Protein AF-A0A914DRY6-F1 (afdb_monomer_lite)

Secondary structure (DSSP, 8-state):
--SSSSSSS---THHHHHHHHHHHHHHHHT--TT-TTHHHHHHHHHHHHHHHHHHHHHHHHHHHHHHHHHHT-TT--SSHHHHHHHHHHHHHHHHHHHHHHHHHHHHHHHHHHHHHHHHHHHHHHHHHHHHHHHHHHTS---

pLDDT: mean 72.04, std 13.73, range [34.81, 89.69]

Radius of gyration: 26.6 Å; chains: 1; bounding box: 61×24×91 Å

Organism: NCBI:txid290746

Sequence (142 aa):
MYSEINCGDGSNIAIPSINLIIAFIGIVATKQPHFPWHAFVHHVLTIIAFLFNIFAI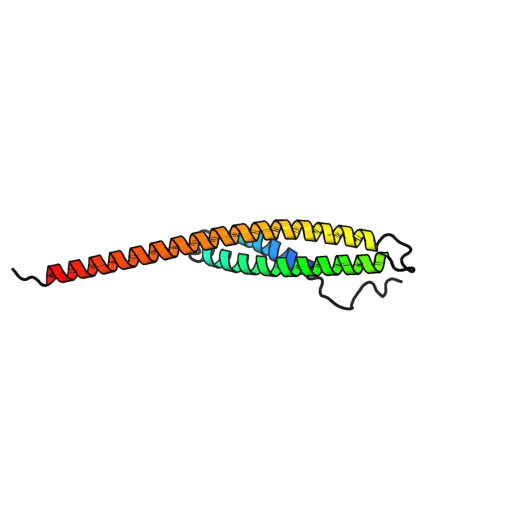IDLTLMAERWSSWSHHPRTSANWPHNFIVMDMVFVSVLMVNEIICGIMLFIQIVYFRNYFENCTLRRSTNLQRDNISERDQIVPA

Structure (mmCIF, N/CA/C/O backbone):
data_AF-A0A914DRY6-F1
#
_entry.id   AF-A0A914DRY6-F1
#
loop_
_atom_site.group_PDB
_atom_site.id
_atom_site.type_symbol
_atom_site.label_atom_id
_atom_site.label_alt_id
_atom_site.label_comp_id
_atom_site.label_asym_id
_atom_site.label_entity_id
_atom_site.label_seq_id
_atom_site.pdbx_PDB_ins_code
_at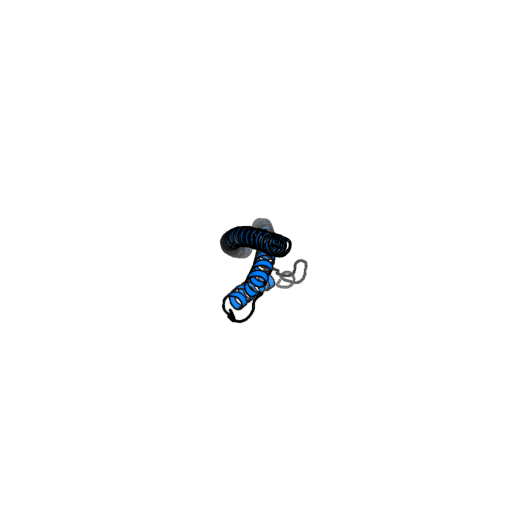om_site.Cartn_x
_atom_site.Cartn_y
_atom_site.Cartn_z
_atom_site.occupancy
_atom_site.B_iso_or_equiv
_atom_site.auth_seq_id
_atom_site.auth_comp_id
_atom_site.auth_asym_id
_atom_site.auth_atom_id
_atom_site.pdbx_PDB_model_num
ATOM 1 N N . MET A 1 1 ? 11.576 -11.396 -33.827 1.00 37.88 1 MET A N 1
ATOM 2 C CA . MET A 1 1 ? 11.803 -10.062 -33.220 1.00 37.88 1 MET A CA 1
ATOM 3 C C . MET A 1 1 ? 10.690 -9.608 -32.267 1.00 37.88 1 MET A C 1
ATOM 5 O O . MET A 1 1 ? 10.938 -8.683 -31.517 1.00 37.88 1 MET A O 1
ATOM 9 N N . TYR A 1 2 ? 9.528 -10.281 -32.222 1.00 35.00 2 TYR A N 1
ATOM 10 C CA . TYR A 1 2 ? 8.488 -10.109 -31.184 1.00 35.00 2 TYR A CA 1
ATOM 11 C C . TYR A 1 2 ? 8.249 -11.400 -30.371 1.00 35.00 2 TYR A C 1
ATOM 13 O O . TYR A 1 2 ? 7.159 -11.641 -29.873 1.00 35.00 2 TYR A O 1
ATOM 21 N N . SER A 1 3 ? 9.254 -12.272 -30.271 1.00 38.03 3 SER A N 1
ATOM 22 C CA . SER A 1 3 ? 9.130 -13.588 -29.623 1.00 38.03 3 SER A CA 1
ATOM 23 C C . SER A 1 3 ? 9.644 -13.629 -28.180 1.00 38.03 3 SER A C 1
ATOM 25 O O . SER A 1 3 ? 9.564 -14.677 -27.560 1.00 38.03 3 SER A O 1
ATOM 27 N N . GLU A 1 4 ? 10.151 -12.517 -27.639 1.00 41.25 4 GLU A N 1
ATOM 28 C CA . GLU A 1 4 ? 10.684 -12.442 -26.263 1.00 41.25 4 GLU A CA 1
ATOM 29 C C . GLU A 1 4 ? 10.019 -11.347 -25.414 1.00 41.25 4 GLU A C 1
ATOM 31 O O . GLU A 1 4 ? 10.483 -11.033 -24.325 1.00 41.25 4 GLU A O 1
ATOM 36 N N . ILE A 1 5 ? 8.915 -10.757 -25.888 1.00 43.75 5 ILE A N 1
ATOM 37 C CA . ILE A 1 5 ? 8.152 -9.764 -25.107 1.00 43.75 5 ILE A CA 1
ATOM 38 C C . ILE A 1 5 ? 7.081 -10.453 -24.240 1.00 43.75 5 ILE A C 1
ATOM 40 O O . ILE A 1 5 ? 6.300 -9.788 -23.570 1.00 43.75 5 ILE A O 1
ATOM 44 N N . ASN A 1 6 ? 7.030 -11.791 -24.188 1.00 46.69 6 ASN A N 1
ATOM 45 C CA . ASN A 1 6 ? 6.077 -12.451 -23.300 1.00 46.69 6 ASN A CA 1
ATOM 46 C C . ASN A 1 6 ? 6.466 -13.873 -22.867 1.00 46.69 6 ASN A C 1
ATOM 48 O O . ASN A 1 6 ? 7.069 -14.617 -23.637 1.00 46.69 6 ASN A O 1
ATOM 52 N N . CYS A 1 7 ? 5.988 -14.235 -21.669 1.00 45.91 7 CYS A N 1
ATOM 53 C CA . CYS A 1 7 ? 5.796 -15.597 -21.133 1.00 45.91 7 CYS A CA 1
ATOM 54 C C . CYS A 1 7 ? 6.909 -16.231 -20.270 1.00 45.91 7 CYS A C 1
ATOM 56 O O . CYS A 1 7 ? 7.024 -17.453 -20.259 1.00 45.91 7 CYS A O 1
ATOM 58 N N . GLY A 1 8 ? 7.699 -15.440 -19.534 1.00 34.81 8 GLY A N 1
ATOM 59 C CA . GLY A 1 8 ? 8.812 -15.951 -18.717 1.00 34.81 8 GLY A CA 1
ATOM 60 C C . GLY A 1 8 ? 8.557 -16.059 -17.215 1.00 34.81 8 GLY A C 1
ATOM 61 O O . GLY A 1 8 ? 8.492 -17.157 -16.692 1.00 34.81 8 GLY A O 1
ATOM 62 N N . ASP A 1 9 ? 8.436 -14.935 -16.512 1.00 41.12 9 ASP A N 1
ATOM 63 C CA . ASP A 1 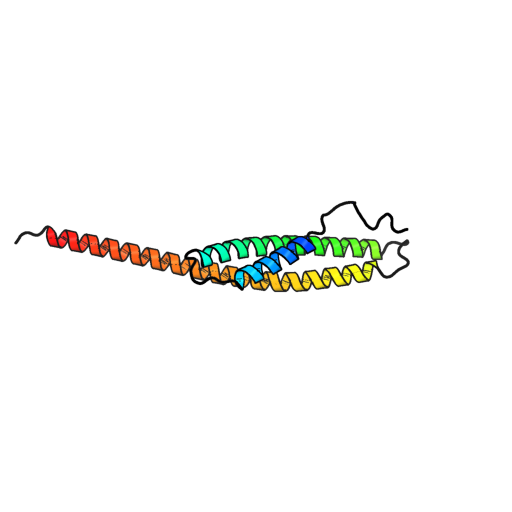9 ? 8.356 -14.943 -15.049 1.00 41.12 9 ASP A CA 1
ATOM 64 C C . ASP A 1 9 ? 7.661 -13.680 -14.551 1.00 41.12 9 ASP A C 1
ATOM 66 O O . ASP A 1 9 ? 8.111 -12.570 -14.830 1.00 41.12 9 ASP A O 1
ATOM 70 N N . GLY A 1 10 ? 6.592 -13.866 -13.782 1.00 42.69 10 GLY A N 1
ATOM 71 C CA . GLY A 1 10 ? 5.948 -12.801 -13.022 1.00 42.69 10 GLY A CA 1
ATOM 72 C C . GLY A 1 10 ? 4.631 -12.354 -13.635 1.00 42.69 10 GLY A C 1
ATOM 73 O O . GLY A 1 10 ? 4.584 -11.492 -14.504 1.00 42.69 10 GLY A O 1
ATOM 74 N N . SER A 1 11 ? 3.540 -12.950 -13.152 1.00 43.94 11 SER A N 1
ATOM 75 C CA . SER A 1 11 ? 2.193 -12.381 -13.229 1.00 43.94 11 SER A CA 1
ATOM 76 C C . SER A 1 11 ? 2.261 -10.863 -13.051 1.00 43.94 11 SER A C 1
ATOM 78 O O . SER A 1 11 ? 2.734 -10.418 -12.011 1.00 43.94 11 SER A O 1
ATOM 80 N N . ASN A 1 12 ? 1.785 -10.088 -14.032 1.00 53.72 12 ASN A N 1
ATOM 81 C CA . ASN A 1 12 ? 1.697 -8.629 -13.952 1.00 53.72 12 ASN A CA 1
ATOM 82 C C . ASN A 1 12 ? 0.717 -8.251 -12.827 1.00 53.72 12 ASN A C 1
ATOM 84 O O . ASN A 1 12 ? -0.481 -8.077 -13.062 1.00 53.72 12 ASN A O 1
ATOM 88 N N . ILE A 1 13 ? 1.221 -8.225 -11.589 1.00 54.19 13 ILE A N 1
ATOM 89 C CA . ILE A 1 13 ? 0.439 -8.100 -10.355 1.00 54.19 13 ILE A CA 1
ATOM 90 C C . ILE A 1 13 ? -0.215 -6.720 -10.266 1.00 54.19 13 ILE A C 1
ATOM 92 O O . ILE A 1 13 ? -1.223 -6.565 -9.583 1.00 54.19 13 ILE A O 1
ATOM 96 N N . ALA A 1 14 ? 0.288 -5.747 -11.034 1.00 51.59 14 ALA A N 1
ATOM 97 C CA . ALA A 1 14 ? -0.277 -4.413 -11.152 1.00 51.59 14 ALA A CA 1
ATOM 98 C C . ALA A 1 14 ? -1.749 -4.430 -11.598 1.00 51.59 14 ALA A C 1
ATOM 100 O O . ALA A 1 14 ? -2.555 -3.681 -11.050 1.00 51.59 14 ALA A O 1
ATOM 101 N N . ILE A 1 15 ? -2.141 -5.309 -12.531 1.00 57.28 15 ILE A N 1
ATOM 102 C CA . ILE A 1 15 ? -3.532 -5.378 -13.018 1.00 57.28 15 ILE A CA 1
ATOM 103 C C . ILE A 1 15 ? -4.481 -5.924 -11.928 1.00 57.28 15 ILE A C 1
ATOM 105 O O . ILE A 1 15 ? -5.488 -5.268 -11.641 1.00 57.28 15 ILE A O 1
ATOM 109 N N . PRO A 1 16 ? -4.189 -7.063 -11.264 1.00 56.78 16 PRO A N 1
ATOM 110 C CA . PRO A 1 16 ? -4.926 -7.504 -10.081 1.00 56.78 16 PRO A CA 1
ATOM 111 C C . PRO A 1 16 ? -4.974 -6.462 -8.958 1.00 56.78 16 PRO A C 1
ATOM 113 O O . PRO A 1 16 ? -6.040 -6.260 -8.381 1.00 56.78 16 PRO A O 1
ATOM 116 N N . SER A 1 17 ? -3.867 -5.772 -8.671 1.00 55.88 17 SER A N 1
ATOM 117 C CA . SER A 1 17 ? -3.791 -4.772 -7.598 1.00 55.88 17 SER A CA 1
ATOM 118 C C . SER A 1 17 ? -4.658 -3.547 -7.889 1.00 55.88 17 SER A C 1
ATOM 120 O O . SER A 1 17 ? -5.433 -3.129 -7.033 1.00 55.88 17 SER A O 1
ATOM 122 N N . ILE A 1 18 ? -4.625 -3.019 -9.116 1.00 60.19 18 ILE A N 1
ATOM 123 C CA . ILE A 1 18 ? -5.504 -1.916 -9.537 1.00 60.19 18 ILE A CA 1
ATOM 124 C C . ILE A 1 18 ? -6.976 -2.341 -9.475 1.00 60.19 18 ILE A C 1
ATOM 126 O O . ILE A 1 18 ? -7.813 -1.586 -8.980 1.00 60.19 18 ILE A O 1
ATOM 130 N N . ASN A 1 19 ? -7.301 -3.566 -9.897 1.00 64.69 19 ASN A N 1
ATOM 131 C CA . ASN A 1 19 ? -8.663 -4.093 -9.784 1.00 64.69 19 ASN A CA 1
ATOM 132 C C . ASN A 1 19 ? -9.114 -4.252 -8.326 1.00 64.69 19 ASN A C 1
ATOM 134 O O . ASN A 1 19 ? -10.270 -3.964 -8.016 1.00 64.69 19 ASN A O 1
ATOM 138 N N . LEU A 1 20 ? -8.217 -4.655 -7.422 1.00 62.84 20 LEU A N 1
ATOM 139 C CA . LEU A 1 20 ? -8.494 -4.737 -5.988 1.00 62.84 20 LEU A CA 1
ATOM 140 C C . LEU A 1 20 ? -8.774 -3.347 -5.395 1.00 62.84 20 LEU A C 1
ATOM 142 O O . LEU A 1 20 ? -9.699 -3.193 -4.602 1.00 62.84 20 LEU A O 1
ATOM 146 N N . ILE A 1 21 ? -8.028 -2.324 -5.822 1.00 62.19 21 ILE A N 1
ATOM 147 C CA . ILE A 1 21 ? -8.214 -0.928 -5.399 1.00 62.19 21 ILE A CA 1
ATOM 148 C C . ILE A 1 21 ? -9.540 -0.367 -5.928 1.00 62.19 21 ILE A C 1
ATOM 150 O O . ILE A 1 21 ? -10.291 0.246 -5.171 1.00 62.19 21 ILE A O 1
ATOM 154 N N . ILE A 1 22 ? -9.875 -0.602 -7.200 1.00 63.00 22 ILE A N 1
ATOM 155 C CA . ILE A 1 22 ? -11.160 -0.182 -7.785 1.00 63.00 22 ILE A CA 1
ATOM 156 C C . ILE A 1 22 ? -12.321 -0.891 -7.079 1.00 63.00 22 ILE A C 1
ATOM 158 O O . ILE A 1 22 ? -13.324 -0.253 -6.755 1.00 63.00 22 ILE A O 1
ATOM 162 N N . ALA A 1 23 ? -12.176 -2.183 -6.774 1.00 64.31 23 ALA A N 1
ATOM 163 C CA . ALA A 1 23 ? -13.154 -2.924 -5.986 1.00 64.31 23 ALA A CA 1
ATOM 164 C C . ALA A 1 23 ? -13.273 -2.362 -4.561 1.00 64.31 23 ALA A C 1
ATOM 166 O O . ALA A 1 23 ? -14.384 -2.223 -4.055 1.00 64.31 23 ALA A O 1
ATOM 167 N N . PHE A 1 24 ? -12.162 -1.971 -3.933 1.00 65.06 24 PHE A N 1
ATOM 168 C CA . PHE A 1 24 ? -12.154 -1.342 -2.615 1.00 65.06 24 PHE A CA 1
ATOM 169 C C . PHE A 1 24 ? -12.892 0.005 -2.625 1.00 65.06 24 PHE A C 1
ATOM 171 O O . PHE A 1 24 ? -13.790 0.217 -1.812 1.00 65.06 24 PHE A O 1
ATOM 178 N N . ILE A 1 25 ? -12.601 0.877 -3.595 1.00 63.44 25 ILE A N 1
ATOM 179 C CA . ILE A 1 25 ? -13.314 2.149 -3.799 1.00 63.44 25 ILE A CA 1
ATOM 180 C C . ILE A 1 25 ? -14.806 1.894 -4.052 1.00 63.44 25 ILE A C 1
ATOM 182 O O . ILE A 1 25 ? -15.649 2.571 -3.464 1.00 63.44 25 ILE A O 1
ATOM 186 N N . GLY A 1 26 ? -15.139 0.890 -4.867 1.00 60.22 26 GLY A N 1
ATOM 187 C CA . GLY A 1 26 ? -16.515 0.471 -5.132 1.00 60.22 26 GLY A CA 1
ATOM 188 C C . GLY A 1 26 ? -17.247 0.033 -3.865 1.00 60.22 26 GLY A C 1
ATOM 189 O O . GLY A 1 26 ? -18.331 0.536 -3.583 1.00 60.22 26 GLY A O 1
ATOM 190 N N . ILE A 1 27 ? -16.631 -0.822 -3.047 1.00 62.78 27 ILE A N 1
ATOM 191 C CA . ILE A 1 27 ? -17.202 -1.299 -1.778 1.00 62.78 27 ILE A CA 1
ATOM 192 C C . ILE A 1 27 ? -17.407 -0.134 -0.802 1.00 62.78 27 ILE A C 1
ATOM 194 O O . ILE A 1 27 ? -18.471 -0.026 -0.186 1.00 62.78 27 ILE A O 1
ATOM 198 N N . VAL A 1 28 ? -16.430 0.773 -0.701 1.00 58.50 28 VAL A N 1
ATOM 199 C CA . VAL A 1 28 ? -16.522 1.985 0.129 1.00 58.50 28 VAL A CA 1
ATOM 200 C C . VAL A 1 28 ? -17.611 2.935 -0.373 1.00 58.50 28 VAL A C 1
ATOM 202 O O . VAL A 1 28 ? -18.267 3.570 0.451 1.00 58.50 28 VAL A O 1
ATOM 205 N N . ALA A 1 29 ? -17.832 3.024 -1.685 1.00 56.69 29 ALA A N 1
ATOM 206 C CA . ALA A 1 29 ? -18.872 3.855 -2.286 1.00 56.69 29 ALA A CA 1
ATOM 207 C C . ALA A 1 29 ? -20.278 3.248 -2.133 1.00 56.69 29 ALA A C 1
ATOM 209 O O . ALA A 1 29 ? -21.246 3.982 -1.947 1.00 56.69 29 ALA A O 1
ATOM 210 N N . THR A 1 30 ? -20.409 1.917 -2.141 1.00 55.75 30 THR A N 1
ATOM 211 C CA . THR A 1 30 ? -21.704 1.213 -2.062 1.00 55.75 30 THR A CA 1
ATOM 212 C C . THR A 1 30 ? -22.284 1.078 -0.651 1.00 55.75 30 THR A C 1
ATOM 214 O O . THR A 1 30 ? -23.130 0.212 -0.439 1.00 55.75 30 THR A O 1
ATOM 217 N N . LYS A 1 31 ? -21.860 1.902 0.324 1.00 54.41 31 LYS A N 1
ATOM 218 C CA . LYS A 1 31 ? -22.291 1.794 1.731 1.00 54.41 31 LYS A CA 1
ATOM 219 C C . LYS A 1 31 ? -23.803 1.601 1.848 1.00 54.41 31 LYS A C 1
ATOM 221 O O . LYS A 1 31 ? -24.574 2.550 1.730 1.00 54.41 31 LYS A O 1
ATOM 226 N N . GLN A 1 32 ? -24.222 0.374 2.148 1.00 53.78 32 GLN A N 1
ATOM 227 C CA . GLN A 1 32 ? -25.581 0.109 2.584 1.00 53.78 32 GLN A CA 1
ATOM 228 C C . GLN A 1 32 ? -25.646 0.388 4.092 1.00 53.78 32 GLN A C 1
ATOM 230 O O . GLN A 1 32 ? -24.943 -0.274 4.860 1.00 53.78 32 GLN A O 1
ATOM 235 N N . PRO A 1 33 ? -26.473 1.343 4.549 1.00 54.00 33 PRO A N 1
ATOM 236 C CA . PRO A 1 33 ? -26.527 1.782 5.947 1.00 54.00 33 PRO A CA 1
ATOM 237 C C . PRO A 1 33 ? -27.053 0.720 6.933 1.00 54.00 33 PRO A C 1
ATOM 239 O O . PRO A 1 33 ? -27.208 1.006 8.116 1.00 54.00 33 PRO A O 1
ATOM 242 N N . HIS A 1 34 ? -27.330 -0.504 6.479 1.00 56.97 34 HIS A N 1
ATOM 243 C CA . HIS A 1 34 ? -28.032 -1.530 7.253 1.00 56.97 34 HIS A CA 1
ATOM 244 C C . HIS A 1 34 ? -27.137 -2.658 7.787 1.00 56.97 34 HIS A C 1
ATOM 246 O O . HIS A 1 34 ? -27.636 -3.527 8.497 1.00 56.97 34 HIS A O 1
ATOM 252 N N . PHE A 1 35 ? -25.829 -2.663 7.498 1.00 57.00 35 PHE A N 1
ATOM 253 C CA . PHE A 1 35 ? -24.924 -3.700 8.007 1.00 57.00 35 PHE A CA 1
ATOM 254 C C . PHE A 1 35 ? -24.238 -3.276 9.320 1.00 57.00 35 PHE A C 1
ATOM 256 O O . PHE A 1 35 ? -23.377 -2.393 9.293 1.00 57.00 35 PHE A O 1
ATOM 263 N N . PRO A 1 36 ? -24.513 -3.940 10.463 1.00 62.66 36 PRO A N 1
ATOM 264 C CA . PRO A 1 36 ? -23.896 -3.587 11.748 1.00 62.66 36 PRO A CA 1
ATOM 265 C C . PRO A 1 36 ? -22.376 -3.837 11.783 1.00 62.66 36 PRO A C 1
ATOM 267 O O . PRO A 1 36 ? -21.673 -3.282 12.619 1.00 62.66 36 PRO A O 1
ATOM 270 N N . TRP A 1 37 ? -21.851 -4.623 10.838 1.00 65.38 37 TRP A N 1
ATOM 271 C CA . TRP A 1 37 ? -20.431 -4.976 10.726 1.00 65.38 37 TRP A CA 1
ATOM 272 C C . TRP A 1 37 ? -19.658 -4.121 9.716 1.00 65.38 37 TRP A C 1
ATOM 274 O O . TRP A 1 37 ? -18.487 -4.390 9.452 1.00 65.38 37 TRP A O 1
ATOM 284 N N . HIS A 1 38 ? -20.274 -3.083 9.143 1.00 68.25 38 HIS A N 1
ATOM 285 C CA . HIS A 1 38 ? -19.670 -2.307 8.057 1.00 68.25 38 HIS A CA 1
ATOM 286 C C . HIS A 1 38 ? -18.310 -1.693 8.441 1.00 68.25 38 HIS A C 1
ATOM 288 O O . HIS A 1 38 ? -17.386 -1.669 7.630 1.00 68.25 38 HIS A O 1
ATOM 294 N N . ALA A 1 39 ? -18.160 -1.204 9.675 1.00 70.81 39 ALA A N 1
ATOM 295 C CA . ALA A 1 39 ? -16.893 -0.638 10.146 1.00 70.81 39 ALA A CA 1
ATOM 296 C C . ALA A 1 39 ? -15.782 -1.699 10.249 1.00 70.81 39 ALA A C 1
ATOM 298 O O . ALA A 1 39 ? -14.641 -1.434 9.880 1.00 70.81 39 ALA A O 1
ATOM 299 N N . PHE A 1 40 ? -16.124 -2.911 10.696 1.00 74.31 40 PHE A N 1
ATOM 300 C CA . PHE A 1 40 ? -15.189 -4.033 10.789 1.00 74.31 40 PHE A CA 1
ATOM 301 C C . PHE A 1 40 ? -14.754 -4.521 9.402 1.00 74.31 40 PHE A C 1
ATOM 303 O O . PHE A 1 40 ? -13.561 -4.661 9.144 1.00 74.31 40 PHE A O 1
ATOM 310 N N . VAL A 1 41 ? -15.705 -4.706 8.483 1.00 78.12 41 VAL A N 1
ATOM 311 C CA . VAL A 1 41 ? -15.412 -5.120 7.101 1.00 78.12 41 VAL A CA 1
ATOM 312 C C . VAL A 1 41 ? -14.528 -4.088 6.403 1.00 78.12 41 VAL A C 1
ATOM 314 O O . VAL A 1 41 ? -13.541 -4.452 5.769 1.00 78.12 41 VAL A O 1
ATOM 317 N N . HIS A 1 42 ? -14.824 -2.798 6.578 1.00 75.81 42 HIS A N 1
ATOM 318 C CA . HIS A 1 42 ? -13.991 -1.726 6.041 1.00 75.81 42 HIS A CA 1
ATOM 319 C C . HIS A 1 42 ? -12.565 -1.785 6.602 1.00 75.81 42 HIS A C 1
ATOM 321 O O . HIS A 1 42 ? -11.609 -1.628 5.848 1.00 75.81 42 HIS A O 1
ATOM 327 N N . HIS A 1 43 ? -12.403 -2.035 7.903 1.00 80.75 43 HIS A N 1
ATOM 328 C CA . HIS A 1 43 ? -11.088 -2.151 8.530 1.00 80.75 43 HIS A CA 1
ATOM 329 C C . HIS A 1 43 ? -10.268 -3.309 7.954 1.00 80.75 43 HIS A C 1
ATOM 331 O O . HIS A 1 43 ? -9.148 -3.097 7.495 1.00 80.75 43 HIS A O 1
ATOM 337 N N . VAL A 1 44 ? -10.855 -4.508 7.883 1.00 81.44 44 VAL A N 1
ATOM 338 C CA . VAL A 1 44 ? -10.196 -5.697 7.317 1.00 81.44 44 VAL A CA 1
ATOM 339 C C . VAL A 1 44 ? -9.803 -5.468 5.860 1.00 81.44 44 VAL A C 1
ATOM 341 O O . VAL A 1 44 ? -8.666 -5.737 5.479 1.00 81.44 44 VAL A O 1
ATOM 344 N N . LEU A 1 45 ? -10.708 -4.917 5.052 1.00 79.00 45 LEU A N 1
ATOM 345 C CA . LEU A 1 45 ? -10.415 -4.626 3.652 1.00 79.00 45 LEU A CA 1
ATOM 346 C C . LEU A 1 45 ? -9.324 -3.559 3.499 1.00 79.00 45 LEU A C 1
ATOM 348 O O . LEU A 1 45 ? -8.514 -3.667 2.585 1.00 79.00 45 LEU A O 1
ATOM 352 N N . THR A 1 46 ? -9.266 -2.564 4.393 1.00 79.81 46 THR A N 1
ATOM 353 C CA . THR A 1 46 ? -8.216 -1.531 4.351 1.00 79.81 46 THR A CA 1
ATOM 354 C C . THR A 1 46 ? -6.851 -2.145 4.679 1.00 79.81 46 THR A C 1
ATOM 356 O O . THR A 1 46 ? -5.871 -1.814 4.022 1.00 79.81 46 THR A O 1
ATOM 359 N N . ILE A 1 47 ? -6.777 -3.080 5.638 1.00 83.62 47 ILE A N 1
ATOM 360 C CA . ILE A 1 47 ? -5.538 -3.816 5.955 1.00 83.62 47 ILE A CA 1
ATOM 361 C C . ILE A 1 47 ? -5.082 -4.646 4.753 1.00 83.62 47 ILE A C 1
ATOM 363 O O . ILE A 1 47 ? -3.906 -4.628 4.400 1.00 83.62 47 ILE A O 1
ATOM 367 N N . ILE A 1 48 ? -6.009 -5.366 4.115 1.00 83.38 48 ILE A N 1
ATOM 368 C CA . ILE A 1 48 ? -5.695 -6.169 2.929 1.00 83.38 48 ILE A CA 1
ATOM 369 C C . ILE A 1 48 ? -5.185 -5.253 1.810 1.00 83.38 48 ILE A C 1
ATOM 371 O O . ILE A 1 48 ? -4.117 -5.507 1.265 1.00 83.38 48 ILE A O 1
ATOM 375 N N . ALA A 1 49 ? -5.896 -4.163 1.509 1.00 79.94 49 ALA A N 1
ATOM 376 C CA . ALA A 1 49 ? -5.496 -3.213 0.473 1.00 79.94 49 ALA A CA 1
ATOM 377 C C . ALA A 1 49 ? -4.108 -2.602 0.737 1.00 79.94 49 ALA A C 1
ATOM 379 O O . ALA A 1 49 ? -3.301 -2.534 -0.184 1.00 79.94 49 ALA A O 1
ATOM 380 N N . PHE A 1 50 ? -3.813 -2.240 1.990 1.00 84.38 50 PHE A N 1
ATOM 381 C CA . PHE A 1 50 ? -2.504 -1.743 2.426 1.00 84.38 50 PHE A CA 1
ATOM 382 C C . PHE A 1 50 ? -1.388 -2.757 2.117 1.00 84.38 50 PHE A C 1
ATOM 384 O O . PHE A 1 50 ? -0.441 -2.463 1.395 1.00 84.38 50 PHE A O 1
ATOM 391 N N . LEU A 1 51 ? -1.543 -4.017 2.542 1.00 85.94 51 LEU A N 1
ATOM 392 C CA . LEU A 1 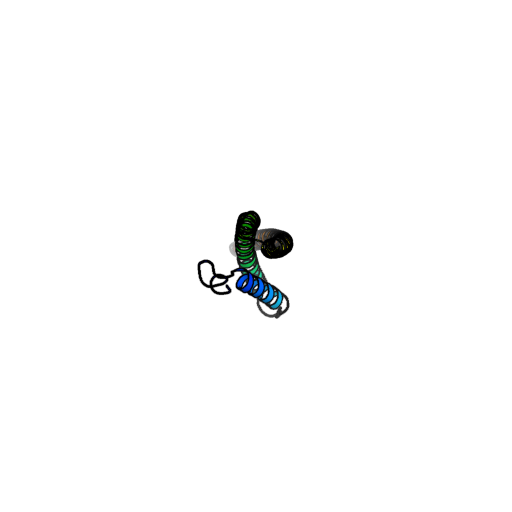51 ? -0.540 -5.054 2.267 1.00 85.94 51 LEU A CA 1
ATOM 393 C C . LEU A 1 51 ? -0.339 -5.303 0.762 1.00 85.94 51 LEU A C 1
ATOM 395 O O . LEU A 1 51 ? 0.796 -5.428 0.303 1.00 85.94 51 LEU A O 1
ATOM 399 N N . PHE A 1 52 ? -1.423 -5.360 -0.015 1.00 82.88 52 PHE A N 1
ATOM 400 C CA . PHE A 1 52 ? -1.343 -5.566 -1.465 1.00 82.88 52 PHE A CA 1
ATOM 401 C C . PHE A 1 52 ? -0.683 -4.390 -2.195 1.00 82.88 52 PHE A C 1
ATOM 403 O O . PHE A 1 52 ? 0.087 -4.616 -3.130 1.00 82.88 52 PHE A O 1
ATOM 410 N N . ASN A 1 53 ? -0.928 -3.155 -1.756 1.00 82.75 53 ASN A N 1
ATOM 411 C CA . ASN A 1 53 ? -0.251 -1.978 -2.294 1.00 82.75 53 ASN A CA 1
ATOM 412 C C . ASN A 1 53 ? 1.259 -2.032 -2.055 1.00 82.75 53 ASN A C 1
ATOM 414 O O . ASN A 1 53 ? 2.010 -1.762 -2.990 1.00 82.75 53 ASN A O 1
ATOM 418 N N . ILE A 1 54 ? 1.717 -2.433 -0.862 1.00 86.00 54 ILE A N 1
ATOM 419 C CA . ILE A 1 54 ? 3.155 -2.602 -0.583 1.00 86.00 54 ILE A CA 1
ATOM 420 C C . ILE A 1 54 ? 3.781 -3.593 -1.564 1.00 86.00 54 ILE A C 1
ATOM 422 O O . ILE A 1 54 ? 4.819 -3.298 -2.158 1.00 86.00 54 ILE A O 1
ATOM 426 N N . PHE A 1 55 ? 3.144 -4.747 -1.777 1.00 85.69 55 PHE A N 1
ATOM 427 C CA . PHE A 1 55 ? 3.647 -5.732 -2.736 1.00 85.69 55 PHE A CA 1
ATOM 428 C C . PHE A 1 55 ? 3.699 -5.176 -4.161 1.00 85.69 55 PHE A C 1
ATOM 430 O O . PHE A 1 55 ? 4.697 -5.377 -4.849 1.00 85.69 55 PHE A O 1
ATOM 437 N N . ALA A 1 56 ? 2.671 -4.440 -4.589 1.00 81.56 56 ALA A N 1
ATOM 438 C CA . ALA A 1 56 ? 2.639 -3.819 -5.911 1.00 81.56 56 ALA A CA 1
ATOM 439 C C . ALA A 1 56 ? 3.731 -2.749 -6.085 1.00 81.56 56 ALA A C 1
ATOM 441 O O . ALA A 1 56 ? 4.347 -2.671 -7.146 1.00 81.56 56 ALA A O 1
ATOM 442 N N . ILE A 1 57 ? 4.003 -1.950 -5.048 1.00 85.75 57 ILE A N 1
ATOM 443 C CA . ILE A 1 57 ? 5.080 -0.948 -5.050 1.00 85.75 57 ILE A CA 1
ATOM 444 C C . ILE A 1 57 ? 6.440 -1.627 -5.215 1.00 85.75 57 ILE A C 1
ATOM 446 O O . ILE A 1 57 ? 7.240 -1.193 -6.044 1.00 85.75 57 ILE A O 1
ATOM 450 N N . ILE A 1 58 ? 6.699 -2.691 -4.450 1.00 87.50 58 ILE A N 1
ATOM 451 C CA . ILE A 1 58 ? 7.959 -3.441 -4.529 1.00 87.50 58 ILE A CA 1
ATOM 452 C C . ILE A 1 58 ? 8.121 -4.052 -5.923 1.00 87.50 58 ILE A C 1
ATOM 454 O O . ILE A 1 58 ? 9.167 -3.870 -6.540 1.00 87.50 58 ILE A O 1
ATOM 458 N N . ASP A 1 59 ? 7.087 -4.722 -6.437 1.00 84.25 59 ASP A N 1
ATOM 459 C CA . ASP A 1 59 ? 7.115 -5.360 -7.757 1.00 84.25 59 ASP A CA 1
ATOM 460 C C . ASP A 1 59 ? 7.419 -4.349 -8.874 1.00 84.25 59 ASP A C 1
ATOM 462 O O . ASP A 1 59 ? 8.368 -4.531 -9.636 1.00 84.25 59 ASP A O 1
ATOM 466 N N . LEU A 1 60 ? 6.701 -3.221 -8.909 1.00 83.50 60 LEU A N 1
ATOM 467 C CA . LEU A 1 60 ? 6.926 -2.171 -9.908 1.00 83.50 60 LEU A CA 1
ATOM 468 C C . LEU A 1 60 ? 8.301 -1.508 -9.776 1.00 83.50 60 LEU A C 1
ATOM 470 O O . LEU A 1 60 ? 8.916 -1.163 -10.784 1.00 83.50 60 LEU A O 1
ATOM 474 N N . THR A 1 61 ? 8.816 -1.362 -8.554 1.00 84.69 61 THR A N 1
ATOM 475 C CA . THR A 1 61 ? 10.166 -0.820 -8.332 1.00 84.69 61 THR A CA 1
ATOM 476 C C . THR A 1 61 ? 11.232 -1.774 -8.880 1.00 84.69 61 THR A C 1
ATOM 478 O O . THR A 1 61 ? 12.139 -1.341 -9.591 1.00 84.69 61 THR A O 1
ATOM 481 N N . LEU A 1 62 ? 11.095 -3.080 -8.626 1.00 85.88 62 LEU A N 1
ATOM 482 C CA . LEU A 1 62 ? 12.001 -4.101 -9.164 1.00 85.88 62 LEU A CA 1
ATOM 483 C C . LEU A 1 62 ? 11.919 -4.193 -10.695 1.00 85.88 62 LEU A C 1
ATOM 485 O O . LEU A 1 62 ? 12.939 -4.381 -11.364 1.00 85.88 62 LEU A O 1
ATOM 489 N N . MET A 1 63 ? 10.725 -4.023 -11.271 1.00 82.75 63 MET A N 1
ATOM 490 C CA . MET A 1 63 ? 10.556 -3.955 -12.725 1.00 82.75 63 MET A CA 1
ATOM 491 C C . MET A 1 63 ? 11.242 -2.720 -13.315 1.00 82.75 63 MET A C 1
ATOM 493 O O . MET A 1 63 ? 11.985 -2.856 -14.290 1.00 82.75 63 MET A O 1
ATOM 497 N N . ALA A 1 64 ? 11.112 -1.549 -12.687 1.00 82.00 64 ALA A N 1
ATOM 498 C CA . ALA A 1 64 ? 11.822 -0.339 -13.103 1.00 82.00 64 ALA A CA 1
ATOM 499 C C . ALA A 1 64 ? 13.354 -0.524 -13.077 1.00 82.00 64 ALA A C 1
ATOM 501 O O . ALA A 1 64 ? 14.044 -0.127 -14.022 1.00 82.00 64 ALA A O 1
ATOM 502 N N . GLU A 1 65 ? 13.900 -1.186 -12.050 1.00 84.38 65 GLU A N 1
ATOM 503 C CA . GLU A 1 65 ? 15.328 -1.539 -11.995 1.00 84.38 65 GLU A CA 1
ATOM 504 C C . GLU A 1 65 ? 15.736 -2.487 -13.132 1.00 84.38 65 GLU A C 1
ATOM 506 O O . GLU A 1 65 ? 16.777 -2.296 -13.775 1.00 84.38 65 GLU A O 1
ATOM 511 N N . ARG A 1 66 ? 14.896 -3.479 -13.444 1.00 83.88 66 ARG A N 1
ATOM 512 C CA . ARG A 1 66 ? 15.134 -4.416 -14.549 1.00 83.88 66 ARG A CA 1
ATOM 513 C C . ARG A 1 66 ? 15.167 -3.701 -15.900 1.00 83.88 66 ARG A C 1
ATOM 515 O O . ARG A 1 66 ? 16.070 -3.956 -16.704 1.00 83.88 66 ARG A O 1
ATOM 522 N N . TRP A 1 67 ? 14.242 -2.772 -16.139 1.00 82.00 67 TRP A N 1
ATOM 523 C CA . TRP A 1 67 ? 14.245 -1.944 -17.346 1.00 82.00 67 TRP A CA 1
ATOM 524 C C . TRP A 1 67 ? 15.460 -1.016 -17.412 1.00 82.00 67 TRP A C 1
ATOM 526 O O . TRP A 1 67 ? 16.018 -0.818 -18.494 1.00 82.00 67 TRP A O 1
ATOM 536 N N . SER A 1 68 ? 15.920 -0.499 -16.269 1.00 82.38 68 SER A N 1
ATOM 537 C CA . SER A 1 68 ? 17.148 0.299 -16.177 1.00 82.38 68 SER A CA 1
ATOM 538 C C . SER A 1 68 ? 18.372 -0.499 -16.629 1.00 82.38 68 SER A C 1
ATOM 540 O O . SER A 1 68 ? 19.117 -0.039 -17.499 1.00 82.38 68 SER A O 1
ATOM 542 N N . SER A 1 69 ? 18.517 -1.742 -16.159 1.00 81.44 69 SER A N 1
ATOM 543 C CA . SER A 1 69 ? 19.588 -2.648 -16.598 1.00 81.44 69 SER A CA 1
ATOM 544 C C . SER A 1 69 ? 19.559 -2.902 -18.114 1.00 81.44 69 SER A C 1
ATOM 546 O O . SER A 1 69 ? 20.596 -2.859 -18.783 1.00 81.44 69 SER A O 1
ATOM 548 N N . TRP A 1 70 ? 18.363 -3.087 -18.679 1.00 76.50 70 TRP A N 1
ATOM 549 C CA . TRP A 1 70 ? 18.172 -3.264 -20.120 1.00 76.50 70 TRP A CA 1
ATOM 550 C C . TRP A 1 70 ? 18.438 -1.996 -20.931 1.00 76.50 70 TRP A C 1
ATOM 552 O O . TRP A 1 70 ? 18.901 -2.098 -22.061 1.00 76.50 70 TRP A O 1
ATOM 562 N N . SER A 1 71 ? 18.208 -0.807 -20.373 1.00 73.31 71 SER A N 1
ATOM 563 C CA . SER A 1 71 ? 18.479 0.458 -21.068 1.00 73.31 71 SER A CA 1
ATOM 564 C C . SER A 1 71 ? 19.969 0.676 -21.365 1.00 73.31 71 SER A C 1
ATOM 566 O O . SER A 1 71 ? 20.313 1.404 -22.292 1.00 73.31 71 SER A O 1
ATOM 568 N N . HIS A 1 72 ? 20.855 0.039 -20.593 1.00 71.69 72 HIS A N 1
ATOM 569 C CA . HIS A 1 72 ? 22.310 0.132 -20.745 1.00 71.69 72 HIS A CA 1
ATOM 570 C C . HIS A 1 72 ? 22.893 -1.010 -21.591 1.00 71.69 72 HIS A C 1
ATOM 572 O O . HIS A 1 72 ? 24.111 -1.097 -21.764 1.00 71.69 72 HIS A O 1
ATOM 578 N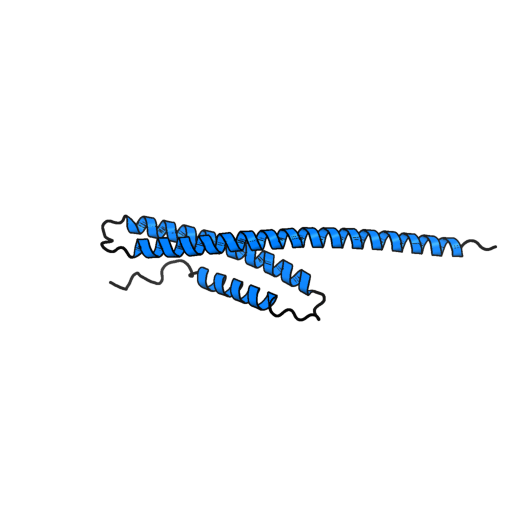 N . HIS A 1 73 ? 22.057 -1.913 -22.119 1.00 72.94 73 HIS A N 1
ATOM 579 C CA . HIS A 1 73 ? 22.549 -3.009 -22.939 1.00 72.94 73 HIS A CA 1
ATOM 580 C C . HIS A 1 73 ? 22.980 -2.530 -24.335 1.00 72.94 73 HIS A C 1
ATOM 582 O O . HIS A 1 73 ? 22.263 -1.800 -25.012 1.00 72.94 73 HIS A O 1
ATOM 588 N N . PRO A 1 74 ? 24.122 -3.006 -24.857 1.00 58.69 74 PRO A N 1
ATOM 589 C CA . PRO A 1 74 ? 24.632 -2.575 -26.161 1.00 58.69 74 PRO A CA 1
ATOM 590 C C . PRO A 1 74 ? 23.752 -3.011 -27.350 1.00 58.69 74 PRO A C 1
ATOM 592 O O . PRO A 1 74 ? 23.995 -2.602 -28.481 1.00 58.69 74 PRO A O 1
ATOM 595 N N . ARG A 1 75 ? 22.727 -3.845 -27.114 1.00 62.81 75 ARG A N 1
ATOM 596 C CA . ARG A 1 75 ? 21.757 -4.302 -28.126 1.00 62.81 75 ARG A CA 1
ATOM 597 C C . ARG A 1 75 ? 20.469 -3.474 -28.178 1.00 62.81 75 ARG A C 1
ATOM 599 O O . ARG A 1 75 ? 19.671 -3.679 -29.090 1.00 62.81 75 ARG A O 1
ATOM 606 N N . THR A 1 76 ? 20.244 -2.553 -27.244 1.00 60.44 76 THR A N 1
ATOM 607 C CA . THR A 1 76 ? 19.060 -1.685 -27.249 1.00 60.44 76 THR A CA 1
ATOM 608 C C . THR A 1 76 ? 19.343 -0.411 -28.036 1.00 60.44 76 THR A C 1
ATOM 610 O O . THR A 1 76 ? 19.822 0.578 -27.499 1.00 60.44 76 THR A O 1
ATOM 613 N N . SER A 1 77 ? 19.031 -0.428 -29.334 1.00 60.62 77 SER A N 1
ATOM 614 C CA . SER A 1 77 ? 19.112 0.746 -30.220 1.00 60.62 77 SER A CA 1
ATOM 615 C C . SER A 1 77 ? 17.909 1.695 -30.109 1.00 60.62 77 SER A C 1
ATOM 617 O O . SER A 1 77 ? 17.830 2.678 -30.841 1.00 60.62 77 SER A O 1
ATOM 619 N N . ALA A 1 78 ? 16.949 1.399 -29.230 1.00 64.56 78 ALA A N 1
ATOM 620 C CA . ALA A 1 78 ? 15.669 2.090 -29.154 1.00 64.56 78 ALA A CA 1
ATOM 621 C C . ALA A 1 78 ? 15.319 2.476 -27.708 1.00 64.56 78 ALA A C 1
ATOM 623 O O . ALA A 1 78 ? 15.521 1.694 -26.785 1.00 64.56 78 ALA A O 1
ATOM 624 N N . ASN A 1 79 ? 14.727 3.664 -27.535 1.00 74.19 79 ASN A N 1
ATOM 625 C CA . ASN A 1 79 ? 14.386 4.282 -26.240 1.00 74.19 79 ASN A CA 1
ATOM 626 C C . ASN A 1 79 ? 13.218 3.609 -25.494 1.00 74.19 79 ASN A C 1
ATOM 628 O O . ASN A 1 79 ? 12.740 4.126 -24.486 1.00 74.19 79 ASN A O 1
ATOM 632 N N . TRP A 1 80 ? 12.724 2.469 -25.977 1.00 77.44 80 TRP A N 1
ATOM 633 C CA . TRP A 1 80 ? 11.568 1.799 -25.387 1.00 77.44 80 TRP A CA 1
ATOM 634 C C . TRP A 1 80 ? 11.771 1.387 -23.913 1.00 77.44 80 TRP A C 1
ATOM 636 O O . TRP A 1 80 ? 10.815 1.577 -23.163 1.00 77.44 80 TRP A O 1
ATOM 646 N N . PRO A 1 81 ? 12.957 0.937 -23.430 1.00 77.25 81 PRO A N 1
ATOM 647 C CA . PRO A 1 81 ? 13.124 0.585 -22.017 1.00 77.25 81 PRO A CA 1
ATOM 648 C C . PRO A 1 81 ? 12.975 1.807 -21.111 1.00 77.25 81 PRO A C 1
ATOM 650 O O . PRO A 1 81 ? 12.404 1.715 -20.032 1.00 77.25 81 PRO A O 1
ATOM 653 N N . HIS A 1 82 ? 13.424 2.976 -21.576 1.00 77.94 82 HIS A N 1
ATOM 654 C CA . HIS A 1 82 ? 13.297 4.223 -20.830 1.00 77.94 82 HIS A CA 1
ATOM 655 C C . HIS A 1 82 ? 11.830 4.620 -20.623 1.00 77.94 82 HIS A C 1
ATOM 657 O O . HIS A 1 82 ? 11.453 5.025 -19.527 1.00 77.94 82 HIS A O 1
ATOM 663 N N . ASN A 1 83 ? 10.982 4.435 -21.639 1.00 80.31 83 ASN A N 1
ATOM 664 C CA . ASN A 1 83 ? 9.550 4.711 -21.516 1.00 80.31 83 ASN A CA 1
ATOM 665 C C . ASN A 1 83 ? 8.878 3.811 -20.464 1.00 80.31 83 ASN A C 1
ATOM 667 O O . ASN A 1 83 ? 8.024 4.294 -19.724 1.00 80.31 83 ASN A O 1
ATOM 671 N N . PHE A 1 84 ? 9.275 2.537 -20.361 1.00 80.00 84 PHE A N 1
ATOM 672 C CA . PHE A 1 84 ? 8.758 1.635 -19.324 1.00 80.00 84 PHE A CA 1
ATOM 673 C C . PHE A 1 84 ? 9.225 2.029 -17.921 1.00 80.00 84 PHE A C 1
ATOM 675 O O . PHE A 1 84 ? 8.396 2.081 -17.021 1.00 80.00 84 PHE A O 1
ATOM 682 N N . ILE A 1 85 ? 10.493 2.427 -17.748 1.00 81.31 85 ILE A N 1
ATOM 683 C CA . ILE A 1 85 ? 10.986 2.965 -16.463 1.00 81.31 85 ILE A CA 1
ATOM 684 C C . ILE A 1 85 ? 10.135 4.156 -16.019 1.00 81.31 85 ILE A C 1
ATOM 686 O O . ILE A 1 85 ? 9.713 4.221 -14.868 1.00 81.31 85 ILE A O 1
ATOM 690 N N . VAL A 1 86 ? 9.874 5.106 -16.923 1.00 82.69 86 VAL A N 1
ATOM 691 C CA . VAL A 1 86 ? 9.079 6.299 -16.599 1.00 82.69 86 VAL A CA 1
ATOM 692 C C . VAL A 1 86 ? 7.653 5.913 -16.201 1.00 82.69 86 VAL A C 1
ATOM 694 O O . VAL A 1 86 ? 7.152 6.428 -15.204 1.00 82.69 86 VAL A O 1
ATOM 697 N N . MET A 1 87 ? 7.014 4.995 -16.931 1.00 80.06 87 MET A N 1
ATOM 698 C CA . MET A 1 87 ? 5.667 4.516 -16.597 1.00 80.06 87 MET A CA 1
ATOM 699 C C . MET A 1 87 ? 5.625 3.830 -15.227 1.00 80.06 87 MET A C 1
ATOM 701 O O . MET A 1 87 ? 4.785 4.185 -14.399 1.00 80.06 87 MET A O 1
ATOM 705 N N . ASP A 1 88 ? 6.551 2.909 -14.959 1.00 80.81 88 ASP A N 1
ATOM 706 C CA . ASP A 1 88 ? 6.609 2.179 -13.689 1.00 80.81 88 ASP A CA 1
ATOM 707 C C . ASP A 1 88 ? 6.862 3.138 -12.516 1.00 80.81 88 ASP A C 1
ATOM 709 O O . ASP A 1 88 ? 6.178 3.062 -11.497 1.00 80.81 88 ASP A O 1
ATOM 713 N N . MET A 1 89 ? 7.748 4.127 -12.681 1.00 83.12 89 MET A N 1
ATOM 714 C CA . MET A 1 89 ? 8.006 5.150 -11.658 1.00 83.12 89 MET A CA 1
ATOM 715 C C . MET A 1 89 ? 6.799 6.065 -11.406 1.00 83.12 89 MET A C 1
ATOM 717 O O . MET A 1 89 ? 6.537 6.441 -10.260 1.00 83.12 89 MET A O 1
ATOM 721 N N . VAL A 1 90 ? 6.025 6.400 -12.445 1.00 85.31 90 VAL A N 1
ATOM 722 C CA . VAL A 1 90 ? 4.759 7.131 -12.277 1.00 85.31 90 VAL A CA 1
ATOM 723 C C . VAL A 1 90 ? 3.769 6.284 -11.476 1.00 85.31 90 VAL A C 1
ATOM 725 O O . VAL A 1 90 ? 3.188 6.790 -10.514 1.00 85.31 90 VAL A O 1
ATOM 728 N N . PHE A 1 91 ? 3.615 4.995 -11.788 1.00 82.12 91 PHE A N 1
ATOM 729 C CA . PHE A 1 91 ? 2.728 4.113 -11.025 1.00 82.12 91 PHE A CA 1
ATOM 730 C C . PHE A 1 91 ? 3.171 3.938 -9.572 1.00 82.12 91 PHE A C 1
ATOM 732 O O . PHE A 1 91 ? 2.334 4.044 -8.674 1.00 82.12 91 PHE A O 1
ATOM 739 N N . VAL A 1 92 ? 4.470 3.760 -9.321 1.00 86.81 92 VAL A N 1
ATOM 740 C CA . VAL A 1 92 ? 5.032 3.720 -7.963 1.00 86.81 92 VAL A CA 1
ATOM 741 C C . VAL A 1 92 ? 4.696 5.002 -7.206 1.00 86.81 92 VAL A C 1
ATOM 743 O O . VAL A 1 92 ? 4.242 4.930 -6.067 1.00 86.81 92 VAL A O 1
ATOM 746 N N . SER A 1 93 ? 4.832 6.174 -7.834 1.00 85.88 93 SER A N 1
ATOM 747 C CA . SER A 1 93 ? 4.512 7.448 -7.175 1.00 85.88 93 SER A CA 1
ATOM 748 C C . SER A 1 93 ? 3.037 7.541 -6.757 1.00 85.88 93 SER A C 1
ATOM 750 O O . SER A 1 93 ? 2.733 7.950 -5.636 1.00 85.88 93 SER A O 1
ATOM 752 N N . VAL A 1 94 ? 2.120 7.084 -7.616 1.00 83.94 94 VAL A N 1
ATOM 753 C CA . VAL A 1 94 ? 0.678 7.061 -7.334 1.00 83.94 94 VAL A CA 1
ATOM 754 C C . VAL A 1 94 ? 0.355 6.064 -6.222 1.00 83.94 94 VAL A C 1
ATOM 756 O O . VAL A 1 94 ? -0.393 6.391 -5.298 1.00 83.94 94 VAL A O 1
ATOM 759 N N . LEU A 1 95 ? 0.938 4.865 -6.271 1.00 83.06 95 LEU A N 1
ATOM 760 C CA . LEU A 1 95 ? 0.733 3.843 -5.247 1.00 83.06 95 LEU A CA 1
ATOM 761 C C . LEU A 1 95 ? 1.293 4.272 -3.888 1.00 83.06 95 LEU A C 1
ATOM 763 O O . LEU A 1 95 ? 0.631 4.052 -2.881 1.00 83.06 95 LEU A O 1
ATOM 767 N N . MET A 1 96 ? 2.437 4.956 -3.848 1.00 87.44 96 MET A N 1
ATOM 768 C CA . MET A 1 96 ? 3.000 5.511 -2.611 1.00 87.44 96 MET A CA 1
ATOM 769 C C . MET A 1 96 ? 2.063 6.537 -1.961 1.00 87.44 96 MET A C 1
ATOM 771 O O . MET A 1 96 ? 1.854 6.502 -0.749 1.00 87.44 96 MET A O 1
ATOM 775 N N . VAL A 1 97 ? 1.456 7.430 -2.750 1.00 86.25 97 VAL A N 1
ATOM 776 C CA . VAL A 1 97 ? 0.460 8.386 -2.234 1.00 86.25 97 VAL A CA 1
ATOM 777 C C . VAL A 1 97 ? -0.764 7.651 -1.685 1.00 86.25 97 VAL A C 1
ATOM 779 O O . VAL A 1 97 ? -1.219 7.951 -0.579 1.00 86.25 97 VAL A O 1
ATOM 782 N N . ASN A 1 98 ? -1.270 6.657 -2.416 1.00 82.25 98 ASN A N 1
ATOM 783 C CA . ASN A 1 98 ? -2.397 5.841 -1.961 1.00 82.25 98 ASN A CA 1
ATOM 784 C C . ASN A 1 98 ? -2.076 5.071 -0.679 1.00 82.25 98 ASN A C 1
ATOM 786 O O . ASN A 1 98 ? -2.938 4.946 0.192 1.00 82.25 98 ASN A O 1
ATOM 790 N N . GLU A 1 99 ? -0.847 4.590 -0.541 1.00 87.81 99 GLU A N 1
ATOM 791 C CA . GLU A 1 99 ? -0.407 3.847 0.630 1.00 87.81 99 GLU A CA 1
ATOM 792 C C . GLU A 1 99 ? -0.351 4.725 1.879 1.00 87.81 99 GLU A C 1
ATOM 794 O O . GLU A 1 99 ? -0.829 4.332 2.945 1.00 87.81 99 GLU A O 1
ATOM 799 N N . ILE A 1 100 ? 0.116 5.967 1.734 1.00 88.88 100 ILE A N 1
ATOM 800 C CA . ILE A 1 100 ? 0.060 6.969 2.805 1.00 88.88 100 ILE A CA 1
ATOM 801 C C . ILE A 1 100 ? -1.395 7.223 3.222 1.00 88.88 100 ILE A C 1
ATOM 803 O O . ILE A 1 100 ? -1.700 7.237 4.417 1.00 88.88 100 ILE A O 1
ATOM 807 N N . ILE A 1 101 ? -2.310 7.381 2.259 1.00 85.44 101 ILE A N 1
ATOM 808 C CA . ILE A 1 101 ? -3.739 7.583 2.542 1.00 85.44 101 ILE A CA 1
ATOM 809 C C . ILE A 1 101 ? -4.316 6.373 3.290 1.00 85.44 101 ILE A C 1
ATOM 811 O O . ILE A 1 101 ? -4.965 6.549 4.325 1.00 85.44 101 ILE A O 1
ATOM 815 N N . CYS A 1 102 ? -4.046 5.151 2.822 1.00 84.75 102 CYS A N 1
ATOM 816 C CA . CYS A 1 102 ? -4.493 3.922 3.479 1.00 84.75 102 CYS A CA 1
ATOM 817 C C . CYS A 1 102 ? -3.938 3.814 4.906 1.00 84.75 102 CYS A C 1
ATOM 819 O O . CYS A 1 102 ? -4.693 3.515 5.834 1.00 84.75 102 CYS A O 1
ATOM 821 N N . GLY A 1 103 ? -2.658 4.137 5.108 1.00 87.38 103 GLY A N 1
ATOM 822 C CA . GLY A 1 103 ? -2.021 4.167 6.424 1.00 87.38 103 GLY A CA 1
ATOM 823 C C . GLY A 1 103 ? -2.679 5.161 7.386 1.00 87.38 103 GLY A C 1
ATOM 824 O O . GLY A 1 103 ? -2.967 4.811 8.533 1.00 87.38 103 GLY A O 1
ATOM 825 N N . ILE A 1 104 ? -3.001 6.373 6.921 1.00 88.88 104 ILE A N 1
ATOM 826 C CA . ILE A 1 104 ? -3.728 7.373 7.722 1.00 88.88 104 ILE A CA 1
ATOM 827 C C . ILE A 1 104 ? -5.131 6.865 8.080 1.00 88.88 104 ILE A C 1
ATOM 829 O O . ILE A 1 104 ? -5.553 6.973 9.234 1.00 88.88 104 ILE A O 1
ATOM 833 N N . MET A 1 105 ? -5.856 6.275 7.123 1.00 85.19 105 MET A N 1
ATOM 834 C CA . MET A 1 105 ? -7.186 5.715 7.381 1.00 85.19 105 MET A CA 1
ATOM 835 C C . MET A 1 105 ? -7.138 4.578 8.408 1.00 85.19 105 MET A C 1
ATOM 837 O O . MET A 1 105 ? -7.978 4.544 9.310 1.00 85.19 105 MET A O 1
ATOM 841 N N . LEU A 1 106 ? -6.150 3.683 8.314 1.00 87.94 106 LEU A N 1
ATOM 842 C CA . LEU A 1 106 ? -5.931 2.621 9.298 1.00 87.94 106 LEU A CA 1
ATOM 843 C C . LEU A 1 106 ? -5.622 3.189 10.679 1.00 87.94 106 LEU A C 1
ATOM 845 O O . LEU A 1 106 ? -6.215 2.746 11.661 1.00 87.94 106 LEU A O 1
ATOM 849 N N . PHE A 1 107 ? -4.755 4.198 10.762 1.00 89.69 107 PHE A N 1
ATOM 850 C CA . PHE A 1 107 ? -4.424 4.847 12.028 1.00 89.69 107 PHE A CA 1
ATOM 851 C C . PHE A 1 107 ? -5.670 5.431 12.707 1.00 89.69 107 PHE A C 1
ATOM 853 O O . PHE A 1 107 ? -5.928 5.153 13.881 1.00 89.69 107 PHE A O 1
ATOM 860 N N . ILE A 1 108 ? -6.493 6.171 11.957 1.00 87.94 108 ILE A N 1
ATOM 861 C CA . ILE A 1 108 ? -7.749 6.739 12.467 1.00 87.94 108 ILE A CA 1
ATOM 862 C C . ILE A 1 108 ? -8.698 5.629 12.937 1.00 87.94 108 ILE A C 1
ATOM 864 O O . ILE A 1 108 ? -9.290 5.740 14.011 1.00 87.94 108 ILE A O 1
ATOM 868 N N . GLN A 1 109 ? -8.828 4.544 12.169 1.00 84.81 109 GLN A N 1
ATOM 869 C CA . GLN A 1 109 ? -9.675 3.409 12.545 1.00 84.81 109 GLN A CA 1
ATOM 870 C C . GLN A 1 109 ? -9.184 2.724 13.823 1.00 84.81 109 GLN A C 1
ATOM 872 O O . GLN A 1 109 ? -10.000 2.431 14.691 1.00 84.81 109 GLN A O 1
ATOM 877 N N . ILE A 1 110 ? -7.876 2.507 13.980 1.00 86.94 110 ILE A N 1
ATOM 878 C CA . ILE A 1 110 ? -7.296 1.902 15.189 1.00 86.94 110 ILE A CA 1
ATOM 879 C C . ILE A 1 110 ? -7.597 2.769 16.415 1.00 86.94 110 ILE A C 1
ATOM 881 O O . ILE A 1 110 ? -8.053 2.249 17.435 1.00 86.94 110 ILE A O 1
ATOM 885 N N . VAL A 1 111 ? -7.403 4.088 16.314 1.00 88.88 111 VAL A N 1
ATOM 886 C CA . VAL A 1 111 ? -7.733 5.026 17.400 1.00 88.88 111 VAL A CA 1
ATOM 887 C C . VAL A 1 111 ? -9.229 4.983 17.721 1.00 88.88 111 VAL A C 1
ATOM 889 O O . VAL A 1 111 ? -9.607 4.907 18.891 1.00 88.88 111 VAL A O 1
ATOM 892 N N . TYR A 1 112 ? -10.083 4.974 16.695 1.00 85.44 112 TYR A N 1
ATOM 893 C CA . TYR A 1 112 ? -11.530 4.866 16.863 1.00 85.44 112 TYR A CA 1
ATOM 894 C C . TYR A 1 112 ? -11.930 3.569 17.580 1.00 85.44 112 TYR A C 1
ATOM 896 O O . TYR A 1 112 ? -12.676 3.618 18.558 1.00 85.44 112 TYR A O 1
ATOM 904 N N . PHE A 1 113 ? -11.402 2.421 17.146 1.00 82.44 113 PHE A N 1
ATOM 905 C CA . PHE A 1 113 ? -11.686 1.133 17.775 1.00 82.44 113 PHE A CA 1
ATOM 906 C C . PHE A 1 113 ? -11.177 1.081 19.213 1.00 82.44 113 PHE A C 1
ATOM 908 O O . PHE A 1 113 ? -11.917 0.626 20.083 1.00 82.44 113 PHE A O 1
ATOM 915 N N . ARG A 1 114 ? -9.974 1.595 19.501 1.00 86.25 114 ARG A N 1
ATOM 916 C CA . ARG A 1 114 ? -9.444 1.639 20.872 1.00 86.25 114 ARG A CA 1
ATOM 917 C C . ARG A 1 114 ? -10.367 2.428 21.800 1.00 86.25 114 ARG A C 1
ATOM 919 O O . ARG A 1 114 ? -10.796 1.904 22.825 1.00 86.25 114 ARG A O 1
ATOM 926 N N . ASN A 1 115 ? -10.753 3.637 21.390 1.00 84.81 115 ASN A N 1
ATOM 927 C CA . ASN A 1 115 ? -11.669 4.484 22.156 1.00 84.81 115 ASN A CA 1
ATOM 928 C C . ASN A 1 115 ? -13.053 3.834 22.314 1.00 84.81 115 ASN A C 1
ATOM 930 O O . ASN A 1 115 ? -13.681 3.941 23.367 1.00 84.81 115 ASN A O 1
ATOM 934 N N . TYR A 1 116 ? -13.544 3.143 21.283 1.00 81.88 116 TYR A N 1
ATOM 935 C CA . TYR A 1 116 ? -14.804 2.406 21.352 1.00 81.88 116 TYR A CA 1
ATOM 936 C C . TYR A 1 116 ? -14.737 1.266 22.382 1.00 81.88 116 TYR A C 1
ATOM 938 O O . TYR A 1 116 ? -15.626 1.145 23.228 1.00 81.88 116 TYR A O 1
ATOM 946 N N . PHE A 1 117 ? -13.661 0.473 22.370 1.00 79.94 117 PHE A N 1
ATOM 947 C CA . PHE A 1 117 ? -13.452 -0.616 23.327 1.00 79.94 117 PHE A CA 1
ATOM 948 C C . PHE A 1 117 ? -13.292 -0.115 24.767 1.00 79.94 117 PHE A C 1
ATOM 950 O O . PHE A 1 117 ? -13.908 -0.682 25.674 1.00 79.94 117 PHE A O 1
ATOM 957 N N . GLU A 1 118 ? -12.529 0.957 24.991 1.00 80.94 118 GLU A N 1
ATOM 958 C CA . GLU A 1 118 ? -12.382 1.581 26.314 1.00 80.94 118 GLU A CA 1
ATOM 959 C C . GLU A 1 118 ? -13.750 2.032 26.864 1.00 80.94 118 GLU A C 1
ATOM 961 O O . GLU A 1 118 ? -14.126 1.670 27.984 1.00 80.94 118 GLU A O 1
ATOM 966 N N . ASN A 1 119 ? -14.559 2.712 26.044 1.00 76.12 119 ASN A N 1
ATOM 967 C CA . ASN A 1 119 ? -15.900 3.166 26.428 1.00 76.12 119 ASN A CA 1
ATOM 968 C C . ASN A 1 119 ? -16.879 2.011 26.698 1.00 76.12 119 ASN A C 1
ATOM 970 O O . ASN A 1 119 ? -17.666 2.072 27.648 1.00 76.12 119 ASN A O 1
ATOM 974 N N . CYS A 1 120 ? -16.838 0.936 25.905 1.00 75.00 120 CYS A N 1
ATOM 975 C CA . CYS A 1 120 ? -17.651 -0.255 26.162 1.00 75.00 120 CYS A CA 1
ATOM 976 C C . CYS A 1 120 ? -17.252 -0.950 27.471 1.00 75.00 120 CYS A C 1
ATOM 978 O O . CYS A 1 120 ? -18.125 -1.395 28.220 1.00 75.00 120 CYS A O 1
ATOM 980 N N . THR A 1 121 ? -15.955 -1.011 27.772 1.00 74.88 121 THR A N 1
ATOM 981 C CA . THR A 1 121 ? -15.439 -1.637 28.998 1.00 74.88 121 THR A CA 1
ATOM 982 C C . THR A 1 121 ? -15.858 -0.842 30.237 1.00 74.88 121 THR A C 1
ATOM 984 O O . THR A 1 121 ? -16.378 -1.427 31.189 1.00 74.88 121 THR A O 1
ATOM 987 N N . LEU A 1 122 ? -15.747 0.491 30.190 1.00 73.75 122 LEU A N 1
ATOM 988 C CA . LEU A 1 122 ? -16.219 1.395 31.250 1.00 73.75 122 LEU A CA 1
ATOM 989 C C . LEU A 1 122 ? -17.739 1.321 31.461 1.00 73.75 122 LEU A C 1
ATOM 991 O O . LEU A 1 122 ? -18.223 1.319 32.595 1.00 73.75 122 LEU A O 1
ATOM 995 N N . ARG A 1 123 ? -18.522 1.224 30.381 1.00 72.50 123 ARG A N 1
ATOM 996 C CA . ARG A 1 123 ? -19.980 1.060 30.488 1.00 72.50 123 ARG A CA 1
ATOM 997 C C . ARG A 1 123 ? -20.358 -0.290 31.110 1.00 72.50 123 ARG A C 1
ATOM 999 O O . ARG A 1 123 ? -21.323 -0.377 31.863 1.00 72.50 123 ARG A O 1
ATOM 1006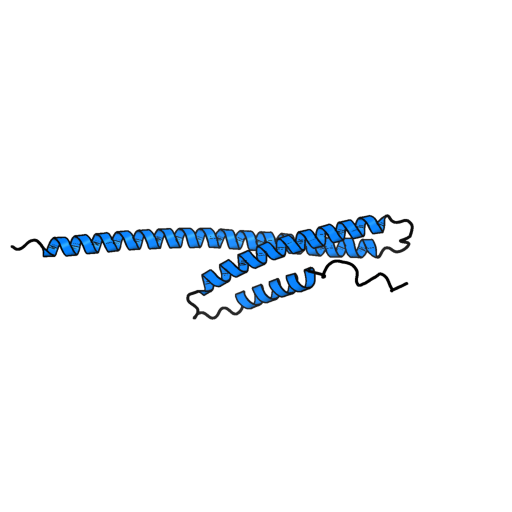 N N . ARG A 1 124 ? -19.598 -1.351 30.827 1.00 73.25 124 ARG A N 1
ATOM 1007 C CA . ARG A 1 124 ? -19.837 -2.676 31.416 1.00 73.25 124 ARG A CA 1
ATOM 1008 C C . ARG A 1 124 ? -19.531 -2.704 32.914 1.00 73.25 124 ARG A C 1
ATOM 1010 O O . ARG A 1 124 ? -20.321 -3.270 33.664 1.00 73.25 124 ARG A O 1
ATOM 1017 N N . SER A 1 125 ? -18.430 -2.088 33.349 1.00 73.44 125 SER A N 1
ATOM 1018 C CA . SER A 1 125 ? -18.067 -2.035 34.772 1.00 73.44 125 SER A CA 1
ATOM 1019 C C . SER A 1 125 ? -19.063 -1.212 35.593 1.00 73.44 125 SER A C 1
ATOM 1021 O O . SER A 1 125 ? -19.475 -1.645 36.665 1.00 73.44 125 SER A O 1
ATOM 1023 N N . THR A 1 126 ? -19.520 -0.076 35.062 1.00 74.62 126 THR A N 1
ATOM 1024 C CA . THR A 1 126 ? -20.539 0.762 35.719 1.00 74.62 126 THR A CA 1
ATOM 1025 C C . THR A 1 126 ? -21.896 0.071 35.836 1.00 74.62 126 THR A C 1
ATOM 1027 O O . THR A 1 126 ? -22.539 0.188 36.879 1.00 74.62 126 THR A O 1
ATOM 1030 N N . ASN A 1 127 ? -22.321 -0.685 34.820 1.00 72.19 127 ASN A N 1
ATOM 1031 C CA . ASN A 1 127 ? -23.556 -1.470 34.898 1.00 72.19 127 ASN A CA 1
ATOM 1032 C C . ASN A 1 127 ? -23.452 -2.595 35.943 1.00 72.19 127 ASN A C 1
ATOM 1034 O O . ASN A 1 127 ? -24.315 -2.682 36.808 1.00 72.19 127 ASN A O 1
ATOM 1038 N N . LEU A 1 128 ? -22.356 -3.366 35.953 1.00 73.88 128 LEU A N 1
ATOM 1039 C CA . LEU A 1 128 ? -22.121 -4.407 36.971 1.00 73.88 128 LEU A CA 1
ATOM 1040 C C . LEU A 1 128 ? -22.112 -3.845 38.400 1.00 73.88 128 LEU A C 1
ATOM 1042 O O . LEU A 1 128 ? -22.614 -4.469 39.331 1.00 73.88 128 LEU A O 1
ATOM 1046 N N . GLN A 1 129 ? -21.539 -2.657 38.588 1.00 72.00 129 GLN A N 1
ATOM 1047 C CA . GLN A 1 129 ? -21.498 -2.009 39.895 1.00 72.00 129 GLN A CA 1
ATOM 1048 C C . GLN A 1 129 ? -22.884 -1.523 40.341 1.00 72.00 129 GLN A C 1
ATOM 1050 O O . GLN A 1 129 ? -23.192 -1.591 41.528 1.00 72.00 129 GLN A O 1
ATOM 1055 N N . ARG A 1 130 ? -23.732 -1.075 39.406 1.00 70.81 130 ARG A N 1
ATOM 1056 C CA . ARG A 1 130 ? -25.128 -0.710 39.685 1.00 70.81 130 ARG A CA 1
ATOM 1057 C C . ARG A 1 130 ? -25.961 -1.930 40.081 1.00 70.81 130 ARG A C 1
ATOM 1059 O O . ARG A 1 130 ? -26.693 -1.850 41.064 1.00 70.81 130 ARG A O 1
ATOM 1066 N N . ASP A 1 131 ? -25.806 -3.041 39.368 1.00 72.50 131 ASP A N 1
ATOM 1067 C CA . ASP A 1 131 ? -26.541 -4.278 39.651 1.00 72.50 131 ASP A CA 1
ATOM 1068 C C . ASP A 1 131 ? -26.180 -4.824 41.047 1.00 72.50 131 ASP A C 1
ATOM 1070 O O . ASP A 1 131 ? -27.066 -5.103 41.852 1.00 72.50 131 ASP A O 1
ATOM 1074 N N . ASN A 1 132 ? -24.889 -4.818 41.405 1.00 70.69 132 ASN A N 1
ATOM 1075 C CA . ASN A 1 132 ? -24.413 -5.216 42.738 1.00 70.69 132 ASN A CA 1
ATOM 1076 C C . ASN A 1 132 ? -24.906 -4.316 43.889 1.00 70.69 132 ASN A C 1
ATOM 1078 O O . ASN A 1 132 ? -24.931 -4.759 45.038 1.00 70.69 132 ASN A O 1
ATOM 1082 N N . ILE A 1 133 ? -25.215 -3.040 43.630 1.00 72.19 133 ILE A N 1
ATOM 1083 C CA . ILE A 1 133 ? -25.787 -2.129 44.639 1.00 72.19 133 ILE A CA 1
ATOM 1084 C C . ILE A 1 133 ? -27.282 -2.414 44.795 1.00 72.19 133 ILE A C 1
ATOM 1086 O O . ILE A 1 133 ? -27.748 -2.591 45.917 1.00 72.19 133 ILE A O 1
ATOM 1090 N N . SER A 1 134 ? -28.004 -2.559 43.679 1.00 70.44 134 SER A N 1
ATOM 1091 C CA . SER A 1 134 ? -29.433 -2.894 43.686 1.00 70.44 134 SER A CA 1
ATOM 1092 C C . SER A 1 134 ? -29.727 -4.214 44.404 1.00 70.44 134 SER A C 1
ATOM 1094 O O . SER A 1 134 ? -30.748 -4.325 45.076 1.00 70.44 134 SER A O 1
ATOM 1096 N N . GLU A 1 135 ? -28.859 -5.216 44.261 1.00 68.88 135 GLU A N 1
ATOM 1097 C CA . GLU A 1 135 ? -29.015 -6.507 44.939 1.00 68.88 135 GLU A CA 1
ATOM 1098 C C . GLU A 1 135 ? -28.741 -6.391 46.449 1.00 68.88 135 GLU A C 1
ATOM 1100 O O . GLU A 1 135 ? -29.409 -7.028 47.261 1.00 68.88 135 GLU A O 1
ATOM 1105 N N . ARG A 1 136 ? -27.814 -5.512 46.855 1.00 68.00 136 ARG A N 1
ATOM 1106 C CA . ARG A 1 136 ? -27.487 -5.276 48.270 1.00 68.00 136 ARG A CA 1
ATOM 1107 C C . ARG A 1 136 ? -28.618 -4.570 49.020 1.00 68.00 136 ARG A C 1
ATOM 1109 O O . ARG A 1 136 ? -28.897 -4.928 50.163 1.00 68.00 136 ARG A O 1
ATOM 1116 N N . ASP A 1 137 ? -29.290 -3.626 48.366 1.00 65.06 137 ASP A N 1
ATOM 1117 C CA . ASP A 1 137 ? -30.417 -2.882 48.942 1.00 65.06 137 ASP A CA 1
ATOM 1118 C C . ASP A 1 137 ? -31.676 -3.755 49.127 1.00 65.06 137 ASP A C 1
ATOM 1120 O O . ASP A 1 137 ? -32.541 -3.427 49.935 1.00 65.06 137 ASP A O 1
ATOM 1124 N N . GLN A 1 138 ? -31.774 -4.901 48.441 1.00 63.66 138 GLN A N 1
ATOM 1125 C CA . GLN A 1 138 ? -32.874 -5.862 48.611 1.00 63.66 138 GLN A CA 1
ATOM 1126 C C . GLN A 1 138 ? -32.678 -6.843 49.783 1.00 63.66 138 GLN A C 1
ATOM 1128 O O . GLN A 1 138 ? -33.634 -7.509 50.179 1.00 63.66 138 GLN A O 1
ATOM 1133 N N . ILE A 1 139 ? -31.470 -6.945 50.352 1.00 62.28 139 ILE A N 1
ATOM 1134 C CA . ILE A 1 139 ? -31.119 -7.939 51.389 1.00 62.28 139 ILE A CA 1
ATOM 1135 C C . ILE A 1 139 ? -31.187 -7.344 52.811 1.00 62.28 139 ILE A C 1
ATOM 1137 O O . ILE A 1 139 ? -30.961 -8.053 53.787 1.00 62.28 139 ILE A O 1
ATOM 1141 N N . VAL A 1 140 ? -31.539 -6.063 52.968 1.00 59.16 140 VAL A N 1
ATOM 1142 C CA . VAL A 1 140 ? -31.768 -5.447 54.286 1.00 59.16 140 VAL A CA 1
ATOM 1143 C C . VAL A 1 140 ? -33.271 -5.483 54.607 1.00 59.16 140 VAL A C 1
ATOM 1145 O O . VAL A 1 140 ? -33.991 -4.569 54.203 1.00 59.16 140 VAL A O 1
ATOM 1148 N N . PRO A 1 141 ? -33.792 -6.520 55.294 1.00 57.66 141 PRO A N 1
ATOM 1149 C CA . PRO A 1 141 ? -35.136 -6.456 55.850 1.00 57.66 141 PRO A CA 1
ATOM 1150 C C . PRO A 1 141 ? -35.172 -5.405 56.967 1.00 57.66 141 PRO A C 1
ATOM 1152 O O . PRO A 1 141 ? -34.253 -5.325 57.785 1.00 57.66 141 PRO A O 1
ATOM 1155 N N . ALA A 1 142 ? -36.229 -4.592 56.941 1.00 61.25 142 ALA A N 1
ATOM 1156 C CA . ALA A 1 142 ? -36.584 -3.636 57.986 1.00 61.25 142 ALA A CA 1
ATOM 1157 C C . ALA A 1 142 ? -36.944 -4.326 59.310 1.00 61.25 142 ALA A C 1
ATOM 1159 O O . ALA A 1 142 ? -37.460 -5.468 59.261 1.00 61.25 142 ALA A O 1
#

Foldseek 3Di:
DPPPPDDDDDDLLVVVLVVLVVVLVVLVVPDDVPDPCSLVVNLVSLVVNLVSLVVNLVVLVVLLVVLVVVVPDPPDPDCVSVVSNVVSVVVSVVSVVVNVVSVVVNVVSVVVVVVVVVVVVVVVVVVVVVVVVVVVVVPDDD